Protein AF-A0A843GNS8-F1 (afdb_monomer_lite)

Foldseek 3Di:
DQFWKKKWWWKDFPNDIDIDIDIGSDDPVVVVVVVVVCCCVVQPPGPMDGPDMDIGGPVRVVVVVVVVVD

Secondary structure (DSSP, 8-state):
-PPPEEEEEEEEETTEEEEEEEEES--HHHHHHHHHHHHHHHHTTS-EEEEEEEEE-HHHHHHHHHHHT-

pLDDT: mean 76.95, std 10.65, range [39.62, 86.94]

Sequence (70 aa):
MISKFIHTLRFKCNGIVYETTIEDDTDAERWKENIKRVKAKIFGPVNIDVLSSETFTRDEYDSYRNKIKS

Structure (mmCIF, N/CA/C/O backbone):
data_AF-A0A843GNS8-F1
#
_entry.id   AF-A0A843GNS8-F1
#
loop_
_atom_site.group_PDB
_atom_site.id
_atom_site.type_symbol
_atom_site.label_atom_id
_atom_site.label_alt_id
_atom_site.label_comp_id
_atom_site.label_asym_id
_atom_site.label_entity_id
_atom_site.label_seq_id
_atom_site.pdbx_PDB_ins_code
_atom_site.Cartn_x
_atom_site.Cartn_y
_atom_site.Cartn_z
_atom_site.occupancy
_atom_site.B_iso_or_equiv
_atom_site.auth_seq_id
_atom_site.auth_comp_id
_atom_site.auth_asym_id
_atom_site.auth_atom_id
_atom_site.pdbx_PDB_model_num
ATOM 1 N N . MET A 1 1 ? 14.076 14.418 -16.585 1.00 46.94 1 MET A N 1
ATOM 2 C CA . MET A 1 1 ? 12.894 13.539 -16.696 1.00 46.94 1 MET A CA 1
ATOM 3 C C . MET A 1 1 ? 12.537 13.146 -15.280 1.00 46.94 1 MET A C 1
ATOM 5 O O . MET A 1 1 ? 13.419 12.641 -14.601 1.00 46.94 1 MET A O 1
ATOM 9 N N . ILE A 1 2 ? 11.344 13.486 -14.800 1.00 52.22 2 ILE A N 1
ATOM 10 C CA . ILE A 1 2 ? 10.894 13.033 -13.482 1.00 52.22 2 ILE A CA 1
ATOM 11 C C . ILE A 1 2 ? 10.130 11.730 -13.740 1.00 52.22 2 ILE A C 1
ATOM 13 O O . ILE A 1 2 ? 9.210 11.719 -14.560 1.00 52.22 2 ILE A O 1
ATOM 17 N N . SER A 1 3 ? 10.614 10.620 -13.181 1.00 63.06 3 SER A N 1
ATOM 18 C CA . SER A 1 3 ? 9.931 9.330 -13.278 1.00 63.06 3 SER A CA 1
ATOM 19 C C . SER A 1 3 ? 8.750 9.341 -12.320 1.00 63.06 3 SER A C 1
ATOM 21 O O . SER A 1 3 ? 8.948 9.438 -11.112 1.00 63.06 3 SER A O 1
ATOM 23 N N . LYS A 1 4 ? 7.542 9.212 -12.870 1.00 74.69 4 LYS A N 1
ATOM 24 C CA . LYS A 1 4 ? 6.321 9.047 -12.084 1.00 74.69 4 LYS A CA 1
ATOM 25 C C . LYS A 1 4 ? 6.251 7.627 -11.527 1.00 74.69 4 LYS A C 1
ATOM 27 O O . LYS A 1 4 ? 6.414 6.662 -12.279 1.00 74.69 4 LYS A O 1
ATOM 32 N N . PHE A 1 5 ? 5.974 7.503 -10.238 1.00 83.75 5 PHE A N 1
ATOM 33 C CA . PHE A 1 5 ? 5.712 6.248 -9.547 1.00 83.75 5 PHE A CA 1
ATOM 34 C C . PHE A 1 5 ? 4.213 6.052 -9.347 1.00 83.75 5 PHE A C 1
ATOM 36 O O . PHE A 1 5 ? 3.445 7.007 -9.254 1.00 83.75 5 PHE A O 1
ATOM 43 N N . ILE A 1 6 ? 3.785 4.793 -9.282 1.00 86.38 6 ILE A N 1
ATOM 44 C CA . ILE A 1 6 ? 2.403 4.429 -8.988 1.00 86.38 6 ILE A CA 1
ATOM 45 C C . ILE A 1 6 ? 2.353 3.837 -7.587 1.00 86.38 6 ILE A C 1
ATOM 47 O O . ILE A 1 6 ? 2.873 2.757 -7.315 1.00 86.38 6 ILE A O 1
ATOM 51 N N . HIS A 1 7 ? 1.681 4.540 -6.694 1.00 86.81 7 HIS A N 1
ATOM 52 C CA . HIS A 1 7 ? 1.474 4.129 -5.322 1.00 86.81 7 HIS A CA 1
ATOM 53 C C . HIS A 1 7 ? 0.082 3.548 -5.150 1.00 86.81 7 HIS A C 1
ATOM 55 O O . HIS A 1 7 ? -0.909 4.182 -5.499 1.00 86.81 7 HIS A O 1
ATOM 61 N N . THR A 1 8 ? -0.013 2.363 -4.559 1.00 85.38 8 THR A N 1
ATOM 62 C CA . THR A 1 8 ? -1.297 1.766 -4.182 1.00 85.38 8 THR A CA 1
ATOM 63 C C . THR A 1 8 ? -1.362 1.649 -2.667 1.00 85.38 8 THR A C 1
ATOM 65 O O . THR A 1 8 ? -0.467 1.086 -2.036 1.00 85.38 8 THR A O 1
ATOM 68 N N . LEU A 1 9 ? -2.416 2.205 -2.071 1.00 86.25 9 LEU A N 1
ATOM 69 C CA . LEU A 1 9 ? -2.657 2.183 -0.632 1.00 86.25 9 LEU A CA 1
ATOM 70 C C . LEU A 1 9 ? -3.935 1.405 -0.336 1.00 86.25 9 LEU A C 1
ATOM 72 O O . LEU A 1 9 ? -5.013 1.768 -0.813 1.00 86.25 9 LEU A O 1
ATOM 76 N N . ARG A 1 10 ? -3.818 0.384 0.514 1.00 86.94 10 ARG A N 1
ATOM 77 C CA . ARG A 1 10 ? -4.949 -0.391 1.029 1.00 86.94 10 ARG A CA 1
ATOM 78 C C . ARG A 1 10 ? -5.143 -0.108 2.506 1.00 86.94 10 ARG A C 1
ATOM 80 O O . ARG A 1 10 ? -4.217 -0.236 3.309 1.00 86.94 10 ARG A O 1
ATOM 87 N N . PHE A 1 11 ? -6.363 0.245 2.881 1.00 85.81 11 PHE A N 1
ATOM 88 C CA . PHE A 1 11 ? -6.705 0.582 4.257 1.00 85.81 11 PHE A CA 1
ATOM 89 C C . PHE A 1 11 ? -8.077 0.034 4.638 1.00 85.81 11 PHE A C 1
ATOM 91 O O . PHE A 1 11 ? -8.955 -0.135 3.794 1.00 85.81 11 PHE A O 1
ATOM 98 N N . LYS A 1 12 ? -8.259 -0.265 5.924 1.00 84.69 12 LYS A N 1
ATOM 99 C CA . LYS A 1 12 ? -9.521 -0.744 6.485 1.00 84.69 12 LYS A CA 1
ATOM 100 C C . LYS A 1 12 ? -10.159 0.354 7.321 1.00 84.69 12 LYS A C 1
ATOM 102 O O . LYS A 1 12 ? -9.531 0.870 8.240 1.00 84.69 12 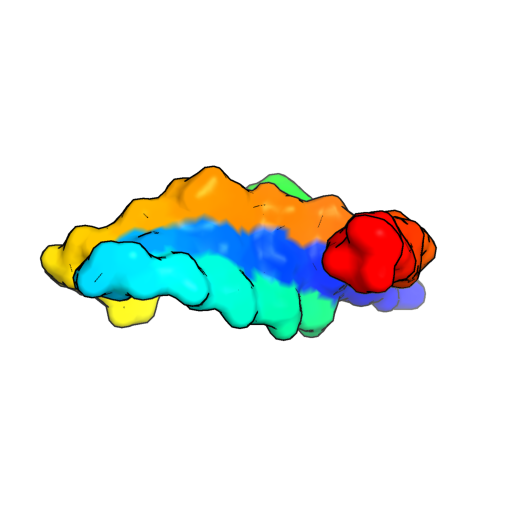LYS A O 1
ATOM 107 N N . CYS A 1 13 ? -11.413 0.670 7.025 1.00 83.56 13 CYS A N 1
ATOM 108 C CA . CYS A 1 13 ? -12.225 1.610 7.790 1.00 83.56 13 CYS A CA 1
ATOM 109 C C . CYS A 1 13 ? -13.571 0.953 8.114 1.00 83.56 13 CYS A C 1
ATOM 111 O O . CYS A 1 13 ? -14.238 0.447 7.214 1.00 83.56 13 CYS A O 1
ATOM 113 N N . ASN A 1 14 ? -13.959 0.913 9.395 1.00 83.75 14 ASN A N 1
ATOM 114 C CA . ASN A 1 14 ? -15.239 0.346 9.856 1.00 83.75 14 ASN A CA 1
ATOM 115 C C . ASN A 1 14 ? -15.542 -1.074 9.335 1.00 83.75 14 ASN A C 1
ATOM 117 O O . ASN A 1 14 ? -16.683 -1.411 9.038 1.00 83.75 14 ASN A O 1
ATOM 121 N N . GLY A 1 15 ? -14.516 -1.917 9.189 1.00 81.94 15 GLY A N 1
ATOM 122 C CA . GLY A 1 15 ? -14.688 -3.279 8.672 1.00 81.94 15 GLY A CA 1
ATOM 123 C C . GLY A 1 15 ? -14.551 -3.422 7.153 1.00 81.94 15 GLY A C 1
ATOM 124 O O . GLY A 1 15 ? -14.306 -4.535 6.697 1.00 81.94 15 GLY A O 1
ATOM 125 N N . ILE A 1 16 ? -14.620 -2.327 6.390 1.00 86.38 16 ILE A N 1
ATOM 126 C CA . ILE A 1 16 ? -14.563 -2.316 4.922 1.00 86.38 16 ILE A CA 1
ATOM 127 C C . ILE A 1 16 ? -13.137 -2.009 4.459 1.00 86.38 16 ILE A C 1
ATOM 129 O O . ILE A 1 16 ? -12.473 -1.124 5.002 1.00 86.38 16 ILE A O 1
ATOM 133 N N . VAL A 1 17 ? -12.663 -2.753 3.458 1.00 86.94 17 VAL A N 1
ATOM 134 C CA . VAL A 1 17 ? -11.354 -2.535 2.834 1.00 86.94 17 VAL A CA 1
ATOM 135 C C . VAL A 1 17 ? -11.512 -1.610 1.637 1.00 86.94 17 VAL A C 1
ATOM 137 O O . VAL A 1 17 ? -12.309 -1.877 0.742 1.00 86.94 17 VAL A O 1
ATOM 140 N N . TYR A 1 18 ? -10.716 -0.550 1.623 1.00 84.25 18 TYR A N 1
ATOM 141 C CA . TYR A 1 18 ? -10.605 0.398 0.528 1.00 84.25 18 TYR A CA 1
ATOM 142 C C . TYR A 1 18 ? -9.215 0.295 -0.091 1.00 84.25 18 TYR A C 1
ATOM 144 O O . TYR A 1 18 ? -8.224 0.055 0.604 1.00 84.25 18 TYR A O 1
ATOM 152 N N . GLU A 1 19 ? -9.152 0.501 -1.400 1.00 86.75 19 GLU A N 1
ATOM 153 C CA . GLU A 1 19 ? -7.915 0.599 -2.163 1.00 86.75 19 GLU A CA 1
ATOM 154 C C . GLU A 1 19 ? -7.953 1.884 -2.984 1.00 86.75 19 GLU A C 1
ATOM 156 O O . GLU A 1 19 ? -8.974 2.216 -3.588 1.00 86.75 19 GLU A O 1
ATOM 161 N N . THR A 1 20 ? -6.850 2.624 -2.975 1.00 82.56 20 THR A N 1
ATOM 162 C CA . THR A 1 20 ? -6.673 3.802 -3.821 1.00 82.56 20 THR A CA 1
ATOM 163 C C . THR A 1 20 ? -5.306 3.760 -4.489 1.00 82.56 20 THR A C 1
ATOM 165 O O . THR A 1 20 ? -4.326 3.332 -3.874 1.00 82.56 20 THR A O 1
ATOM 168 N N . THR A 1 21 ? -5.245 4.202 -5.743 1.00 85.06 21 THR A N 1
ATOM 169 C CA . THR A 1 21 ? -4.019 4.271 -6.541 1.00 85.06 21 THR A CA 1
ATOM 170 C C . THR A 1 21 ? -3.732 5.728 -6.889 1.00 85.06 21 THR A C 1
ATOM 172 O O . THR A 1 21 ? -4.611 6.437 -7.376 1.00 85.06 21 THR A O 1
ATOM 175 N N . ILE A 1 22 ? -2.505 6.177 -6.634 1.00 83.25 22 ILE A N 1
ATOM 176 C CA . ILE A 1 22 ? -2.035 7.549 -6.827 1.00 83.25 22 ILE A CA 1
ATOM 177 C C . ILE A 1 22 ? -0.752 7.490 -7.653 1.00 83.25 22 ILE A C 1
ATOM 179 O O . ILE A 1 22 ? 0.180 6.783 -7.287 1.00 83.25 22 ILE A O 1
ATOM 183 N N . GLU A 1 23 ? -0.704 8.218 -8.764 1.00 84.38 23 GLU A N 1
ATOM 184 C CA . GLU A 1 23 ? 0.523 8.396 -9.542 1.00 84.38 23 GLU A CA 1
ATOM 185 C C . GLU A 1 23 ? 1.194 9.703 -9.109 1.00 84.38 23 GLU A C 1
ATOM 187 O O . GLU A 1 23 ? 0.595 10.769 -9.251 1.00 84.38 23 GLU A O 1
ATOM 192 N N . ASP A 1 24 ? 2.402 9.622 -8.557 1.00 80.19 24 ASP A N 1
ATOM 193 C CA . ASP A 1 24 ? 3.162 10.773 -8.063 1.00 80.19 24 ASP A CA 1
ATOM 194 C C . ASP A 1 24 ? 4.665 10.554 -8.277 1.00 80.19 24 ASP A C 1
ATOM 196 O O . ASP A 1 24 ? 5.130 9.433 -8.445 1.00 80.19 24 ASP A O 1
ATOM 200 N N . ASP A 1 25 ? 5.450 11.625 -8.272 1.00 80.31 25 ASP A N 1
ATOM 201 C CA . ASP A 1 25 ? 6.907 11.556 -8.425 1.00 80.31 25 ASP A CA 1
ATOM 202 C C . ASP A 1 25 ? 7.634 11.254 -7.095 1.00 80.31 25 ASP A C 1
ATOM 204 O O . ASP A 1 25 ? 8.855 11.407 -6.983 1.00 80.31 25 ASP A O 1
ATOM 208 N N . THR A 1 26 ? 6.898 10.869 -6.045 1.00 77.19 26 THR A N 1
ATOM 209 C CA . THR A 1 26 ? 7.480 10.500 -4.753 1.00 77.19 26 THR A CA 1
ATOM 210 C C . THR A 1 26 ? 8.047 9.084 -4.771 1.00 77.19 26 THR A C 1
A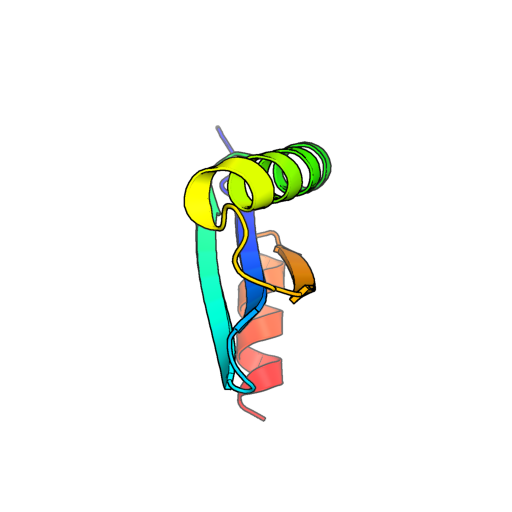TOM 212 O O . THR A 1 26 ? 7.420 8.135 -5.210 1.00 77.19 26 THR A O 1
ATOM 215 N N . ASP A 1 27 ? 9.258 8.917 -4.245 1.00 75.25 27 ASP A N 1
ATOM 216 C CA . ASP A 1 27 ? 9.858 7.591 -4.076 1.00 75.25 27 ASP A CA 1
ATOM 217 C C . ASP A 1 27 ? 9.179 6.807 -2.928 1.00 75.25 27 ASP A C 1
ATOM 219 O O . ASP A 1 27 ? 8.545 7.394 -2.043 1.00 75.25 27 ASP A O 1
ATOM 223 N N . ALA A 1 28 ? 9.337 5.481 -2.897 1.00 77.31 28 ALA A N 1
ATOM 224 C CA . ALA A 1 28 ? 8.710 4.581 -1.929 1.00 77.31 28 ALA A CA 1
ATOM 225 C C . ALA A 1 28 ? 9.002 4.947 -0.459 1.00 77.31 28 ALA A C 1
ATOM 227 O O . ALA A 1 28 ? 8.120 4.828 0.399 1.00 77.31 28 ALA A O 1
ATOM 228 N N . GLU A 1 29 ? 10.218 5.401 -0.138 1.00 81.50 29 GLU A N 1
ATOM 229 C CA . GLU A 1 29 ? 10.573 5.807 1.233 1.00 81.50 29 GLU A CA 1
ATOM 230 C C . GLU A 1 29 ? 9.798 7.052 1.677 1.00 81.50 29 GLU A C 1
ATOM 232 O O . GLU A 1 29 ? 9.192 7.090 2.753 1.00 81.50 29 GLU A O 1
ATOM 237 N N . ARG A 1 30 ? 9.751 8.056 0.800 1.00 80.25 30 ARG A N 1
ATOM 238 C CA . ARG A 1 30 ? 9.063 9.326 1.040 1.00 80.25 30 ARG A CA 1
ATOM 239 C C . ARG A 1 30 ? 7.547 9.142 1.052 1.00 80.25 30 ARG A C 1
ATOM 241 O O . ARG A 1 30 ? 6.854 9.777 1.845 1.00 80.25 30 ARG A O 1
ATOM 248 N N . TRP A 1 31 ? 7.042 8.219 0.237 1.00 84.69 31 TRP A N 1
ATOM 249 C CA . TRP A 1 31 ? 5.651 7.788 0.234 1.00 84.69 31 TRP A CA 1
ATOM 250 C C . TRP A 1 31 ? 5.232 7.167 1.574 1.00 84.69 31 TRP A C 1
ATOM 252 O O . TRP A 1 31 ? 4.211 7.558 2.140 1.00 84.69 31 TRP A O 1
ATOM 262 N N . LYS A 1 32 ? 6.049 6.277 2.158 1.00 80.62 32 LYS A N 1
ATOM 263 C CA . LYS A 1 32 ? 5.791 5.698 3.493 1.00 80.62 32 LYS A CA 1
ATOM 264 C C . LYS A 1 32 ? 5.719 6.768 4.584 1.00 80.62 32 LYS A C 1
ATOM 266 O O . LYS A 1 32 ? 4.840 6.710 5.447 1.00 80.62 32 LYS A O 1
ATOM 271 N N . GLU A 1 33 ? 6.617 7.750 4.554 1.00 83.19 33 GLU A N 1
ATOM 272 C CA . GLU A 1 33 ? 6.557 8.895 5.469 1.00 83.19 33 GLU A CA 1
ATOM 273 C C . GLU A 1 33 ? 5.298 9.743 5.252 1.00 83.19 33 GLU A C 1
ATOM 275 O O . GLU A 1 33 ? 4.633 10.136 6.217 1.00 83.19 33 GLU A O 1
ATOM 280 N N . ASN A 1 34 ? 4.921 9.976 3.993 1.00 79.38 34 ASN A N 1
ATOM 281 C CA . ASN A 1 34 ? 3.695 10.686 3.654 1.00 79.38 34 ASN A CA 1
ATOM 282 C C . ASN A 1 34 ? 2.452 9.941 4.136 1.00 79.38 34 ASN A C 1
ATOM 284 O O . ASN A 1 34 ? 1.595 10.581 4.730 1.00 79.38 34 ASN A O 1
ATOM 288 N N . ILE A 1 35 ? 2.356 8.616 3.993 1.00 79.62 35 ILE A N 1
ATOM 289 C CA . ILE A 1 35 ? 1.219 7.842 4.517 1.00 79.62 35 ILE A CA 1
ATOM 290 C C . ILE A 1 35 ? 1.103 7.990 6.031 1.00 79.62 35 ILE A C 1
ATOM 292 O 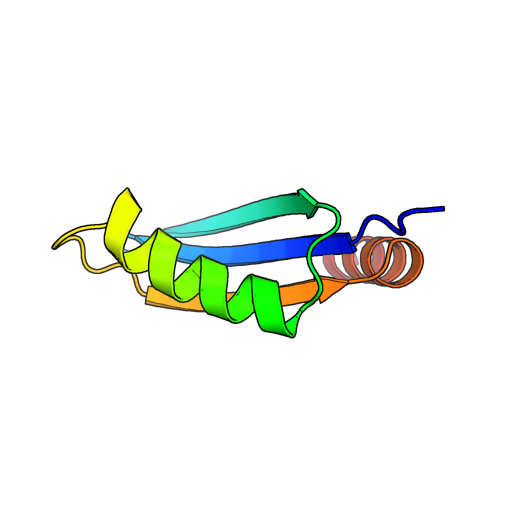O . ILE A 1 35 ? -0.004 8.162 6.537 1.00 79.62 35 ILE A O 1
ATOM 296 N N . LYS A 1 36 ? 2.219 7.985 6.771 1.00 76.06 36 LYS A N 1
ATOM 297 C CA . LYS A 1 36 ? 2.189 8.243 8.222 1.00 76.06 36 LYS A CA 1
ATOM 298 C C . LYS A 1 36 ? 1.608 9.628 8.529 1.00 76.06 36 LYS A C 1
ATOM 300 O O . LYS A 1 36 ? 0.770 9.759 9.421 1.00 76.06 36 LYS A O 1
ATOM 305 N N . ARG A 1 37 ? 2.000 10.654 7.765 1.00 75.31 37 ARG A N 1
ATOM 306 C CA . ARG A 1 37 ? 1.481 12.028 7.912 1.00 75.31 37 ARG A CA 1
ATOM 307 C C . ARG A 1 37 ? 0.020 12.155 7.479 1.00 75.31 37 ARG A C 1
ATOM 309 O O . ARG A 1 37 ? -0.753 12.837 8.143 1.00 75.31 37 ARG A O 1
ATOM 316 N N . VAL A 1 38 ? -0.369 11.491 6.395 1.00 70.94 38 VAL A N 1
ATOM 317 C CA . VAL A 1 38 ? -1.734 11.438 5.858 1.00 70.94 38 VAL A CA 1
ATOM 318 C C . VAL A 1 38 ? -2.654 10.699 6.822 1.00 70.94 38 VAL A C 1
ATOM 320 O O . VAL A 1 38 ? -3.756 11.175 7.073 1.00 70.94 38 VAL A O 1
ATO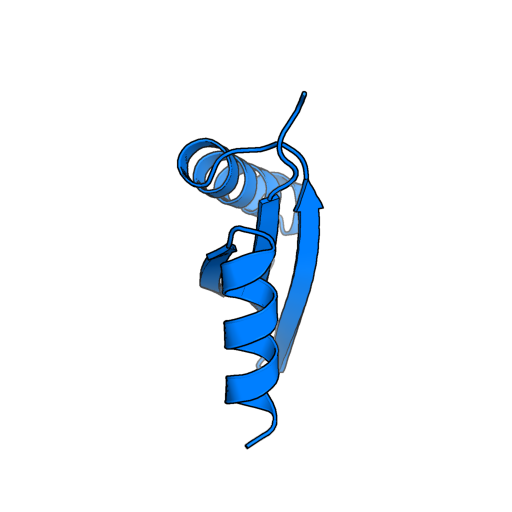M 323 N N . LYS A 1 39 ? -2.184 9.614 7.452 1.00 69.00 39 LYS A N 1
ATOM 324 C CA . LYS A 1 39 ? -2.899 8.930 8.534 1.00 69.00 39 LYS A CA 1
ATOM 325 C C . LYS A 1 39 ? -3.229 9.894 9.670 1.00 69.00 39 LYS A C 1
ATOM 327 O O . LYS A 1 39 ? -4.374 9.952 10.101 1.00 69.00 39 LYS A O 1
ATOM 332 N N . ALA A 1 40 ? -2.257 10.703 10.090 1.00 67.56 40 ALA A N 1
ATOM 333 C CA . ALA A 1 40 ? -2.470 11.710 11.125 1.00 67.56 40 ALA A CA 1
ATOM 334 C C . ALA A 1 40 ? -3.395 12.862 10.674 1.00 67.56 40 ALA A C 1
ATOM 336 O O . ALA A 1 40 ? -4.197 13.341 11.471 1.00 67.56 40 ALA A O 1
ATOM 337 N N . LYS A 1 41 ? -3.302 13.307 9.410 1.00 62.91 41 LYS A N 1
ATOM 338 C CA . LYS A 1 41 ? -4.057 14.462 8.885 1.00 62.91 41 LYS A CA 1
ATOM 339 C C . LYS A 1 41 ? -5.489 14.152 8.451 1.00 62.91 41 LYS A C 1
ATOM 341 O O . LYS A 1 41 ? -6.379 14.932 8.761 1.00 62.91 41 LYS A O 1
ATOM 346 N N . ILE A 1 42 ? -5.701 13.085 7.683 1.00 60.75 42 ILE A N 1
ATOM 347 C CA . ILE A 1 42 ? -7.011 12.755 7.097 1.00 60.75 42 ILE A CA 1
ATOM 348 C C . ILE A 1 42 ? -7.862 11.978 8.096 1.00 60.75 42 ILE A C 1
ATOM 350 O O . ILE A 1 42 ? -9.073 12.171 8.149 1.00 60.75 42 ILE A O 1
ATOM 354 N N . PHE A 1 43 ? -7.242 11.108 8.895 1.00 61.19 43 PHE A N 1
ATOM 355 C CA . PHE A 1 43 ? -7.994 10.112 9.649 1.00 61.19 43 PHE A CA 1
ATOM 356 C C . PHE A 1 43 ? -8.120 10.394 11.146 1.00 61.19 43 PHE A C 1
ATOM 358 O O . PHE A 1 43 ? -8.931 9.735 11.777 1.00 61.19 43 PHE A O 1
ATOM 365 N N . GLY A 1 44 ? -7.455 11.410 11.713 1.00 62.81 44 GLY A N 1
ATOM 366 C CA . GLY A 1 44 ? -7.722 11.881 13.084 1.00 62.81 44 GLY A CA 1
ATOM 367 C C . GLY A 1 44 ? -7.897 10.737 14.113 1.00 62.81 44 GLY A C 1
ATOM 368 O O . GLY A 1 44 ? -7.120 9.785 14.080 1.00 62.81 44 GLY A O 1
ATOM 369 N N . PRO A 1 45 ? -8.906 10.774 15.009 1.00 59.56 45 PRO A N 1
ATOM 370 C CA . PRO A 1 45 ? -9.198 9.680 15.946 1.00 59.56 45 PRO A CA 1
ATOM 371 C C . PRO A 1 45 ? -9.913 8.470 15.305 1.00 59.56 45 PRO A C 1
ATOM 373 O O . PRO A 1 45 ? -10.333 7.560 16.018 1.00 59.56 45 PRO A O 1
ATOM 376 N N . VAL A 1 46 ? -10.109 8.447 13.983 1.00 63.44 46 VAL A N 1
ATOM 377 C CA . VAL A 1 46 ? -10.755 7.329 13.285 1.00 63.44 46 VAL A CA 1
ATOM 378 C C . VAL A 1 46 ? -9.779 6.154 13.245 1.00 63.44 46 VAL A C 1
ATOM 380 O O . VAL A 1 46 ? -8.667 6.268 12.728 1.00 63.44 46 VAL A O 1
ATOM 383 N N . ASN A 1 47 ? -10.206 5.009 13.784 1.00 65.25 47 ASN A N 1
ATOM 384 C CA . ASN A 1 47 ? -9.460 3.750 13.736 1.00 65.25 47 ASN A CA 1
ATOM 385 C C . ASN A 1 47 ? -9.357 3.253 12.288 1.00 65.25 47 ASN A C 1
ATOM 387 O O . ASN A 1 47 ? -10.185 2.469 11.821 1.00 65.25 47 ASN A O 1
ATOM 391 N N . ILE A 1 48 ? -8.347 3.746 11.574 1.00 70.81 48 ILE A N 1
ATOM 392 C CA . ILE A 1 48 ? -7.976 3.267 10.248 1.00 70.81 48 ILE A CA 1
ATOM 393 C C . ILE A 1 48 ? -6.668 2.499 10.348 1.00 70.81 48 ILE A C 1
ATOM 395 O O . ILE A 1 48 ? -5.612 3.041 10.705 1.00 70.81 48 ILE A O 1
ATOM 399 N N . ASP A 1 49 ? -6.752 1.230 9.975 1.00 78.56 49 ASP A N 1
ATOM 400 C CA . ASP A 1 49 ? -5.607 0.349 9.823 1.00 78.56 49 ASP A CA 1
ATOM 401 C C . ASP A 1 49 ? -5.137 0.378 8.373 1.00 78.56 49 ASP A C 1
ATOM 403 O O . ASP A 1 49 ? -5.875 0.035 7.445 1.00 78.56 49 ASP A O 1
ATOM 407 N N . VAL A 1 50 ? -3.892 0.810 8.176 1.00 80.00 50 VAL A N 1
ATOM 408 C CA . VAL A 1 50 ? -3.212 0.672 6.887 1.00 80.00 50 VAL A CA 1
ATOM 409 C C . VAL A 1 50 ? -2.818 -0.792 6.765 1.00 80.00 50 VAL A C 1
ATOM 411 O O . VAL A 1 50 ? -2.024 -1.278 7.565 1.00 80.00 50 VAL A O 1
ATOM 414 N N . LEU A 1 51 ? -3.394 -1.487 5.788 1.00 82.50 51 LEU A N 1
ATOM 415 C CA . LEU A 1 51 ? -3.150 -2.912 5.576 1.00 82.50 51 LEU A CA 1
ATOM 416 C C . LEU A 1 51 ? -1.871 -3.123 4.769 1.00 82.50 51 LEU A C 1
ATOM 418 O O . LEU A 1 51 ? -1.026 -3.934 5.135 1.00 82.50 51 LEU A O 1
ATOM 422 N N . SER A 1 52 ? -1.726 -2.375 3.677 1.00 84.56 52 SER A N 1
ATOM 423 C CA . SER A 1 52 ? -0.532 -2.405 2.842 1.00 84.56 52 SER A CA 1
ATOM 424 C C . SER A 1 52 ? -0.363 -1.098 2.076 1.00 84.56 52 SER A C 1
ATOM 426 O O . SER A 1 52 ? -1.316 -0.366 1.803 1.00 84.56 52 SER A O 1
ATOM 428 N N . SER A 1 53 ? 0.887 -0.809 1.742 1.00 85.25 53 SER A N 1
ATOM 429 C CA . SER A 1 53 ? 1.270 0.270 0.846 1.00 85.25 53 SER A CA 1
ATOM 430 C C . SER A 1 53 ? 2.328 -0.277 -0.088 1.00 85.25 53 SER A C 1
ATOM 432 O O . SER A 1 53 ? 3.415 -0.637 0.363 1.00 85.25 53 SER A O 1
ATOM 434 N N . GLU A 1 54 ? 2.024 -0.281 -1.373 1.00 84.94 54 GLU A N 1
ATOM 435 C CA . GLU A 1 54 ? 2.932 -0.730 -2.417 1.00 84.94 54 GLU A CA 1
ATOM 436 C C . GLU A 1 54 ? 3.279 0.456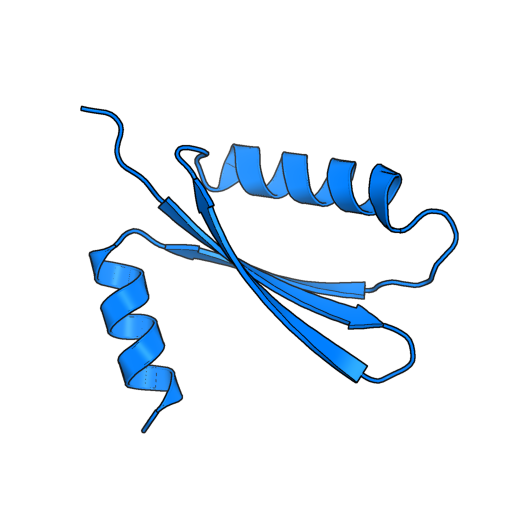 -3.317 1.00 84.94 54 GLU A C 1
ATOM 438 O O . GLU A 1 54 ? 2.486 1.379 -3.511 1.00 84.94 54 GLU A O 1
ATOM 443 N N . THR A 1 55 ? 4.512 0.482 -3.803 1.00 86.94 55 THR A N 1
ATOM 444 C CA . THR A 1 55 ? 4.997 1.487 -4.748 1.00 86.94 55 THR A CA 1
ATOM 445 C C . THR A 1 55 ? 5.598 0.736 -5.908 1.00 86.94 55 THR A C 1
ATOM 447 O O . THR A 1 55 ? 6.405 -0.165 -5.701 1.00 86.94 55 THR A O 1
ATOM 450 N N . PHE A 1 56 ? 5.163 1.100 -7.099 1.00 84.25 56 PHE A N 1
ATOM 451 C CA . PHE A 1 56 ? 5.514 0.434 -8.331 1.00 84.25 56 PHE A CA 1
ATOM 452 C C . PHE A 1 56 ? 6.074 1.462 -9.302 1.00 84.25 56 PHE A C 1
ATOM 454 O O . PHE A 1 56 ? 5.602 2.601 -9.378 1.00 84.25 56 PHE A O 1
ATOM 461 N N . THR A 1 57 ? 7.038 1.044 -10.105 1.00 84.88 57 THR A N 1
ATOM 462 C CA . THR A 1 57 ? 7.278 1.697 -11.392 1.00 84.88 57 THR A CA 1
ATOM 463 C C . THR A 1 57 ? 6.106 1.432 -12.347 1.00 84.88 57 THR A C 1
ATOM 465 O O . THR A 1 57 ? 5.257 0.570 -12.103 1.00 84.88 57 THR A O 1
ATOM 468 N N . ARG A 1 58 ? 6.038 2.176 -13.456 1.00 80.12 58 ARG A N 1
ATOM 469 C CA . ARG A 1 58 ? 4.990 2.002 -14.477 1.00 80.12 58 ARG A CA 1
ATOM 470 C C . ARG A 1 58 ? 4.913 0.549 -14.979 1.00 80.12 58 ARG A C 1
ATOM 472 O O . ARG A 1 58 ? 3.820 -0.009 -15.024 1.00 80.12 58 ARG A O 1
ATOM 479 N N . ASP A 1 59 ? 6.058 -0.058 -15.290 1.00 83.00 59 ASP A N 1
ATOM 480 C CA . ASP A 1 59 ? 6.165 -1.455 -15.731 1.00 83.00 59 ASP A CA 1
ATOM 481 C C . ASP A 1 59 ? 5.720 -2.454 -14.653 1.00 83.00 59 ASP A C 1
ATOM 483 O O . ASP A 1 59 ? 4.991 -3.409 -14.931 1.00 83.00 59 ASP A O 1
ATOM 487 N N . GLU A 1 60 ? 6.107 -2.223 -13.397 1.00 85.25 60 GLU A N 1
ATOM 488 C CA . GLU A 1 60 ? 5.701 -3.087 -12.286 1.00 85.25 60 GLU A CA 1
ATOM 489 C C . GLU A 1 60 ? 4.196 -3.014 -12.016 1.00 85.25 60 GLU A C 1
ATOM 491 O O . GLU A 1 60 ? 3.575 -4.043 -11.743 1.00 85.25 60 GLU A O 1
ATOM 496 N N . TYR A 1 61 ? 3.590 -1.829 -12.130 1.00 85.31 61 TYR A N 1
ATOM 497 C CA . TYR A 1 61 ? 2.151 -1.666 -11.933 1.00 85.31 61 TYR A CA 1
ATOM 498 C C . TYR A 1 61 ? 1.337 -2.346 -13.037 1.00 85.31 61 TYR A C 1
ATOM 500 O O . TYR A 1 61 ? 0.299 -2.945 -12.752 1.00 85.31 61 TYR A O 1
ATOM 508 N N . ASP A 1 62 ? 1.805 -2.292 -14.286 1.00 83.06 62 ASP A N 1
ATOM 509 C CA . ASP A 1 62 ? 1.155 -2.991 -15.400 1.00 83.06 62 ASP A CA 1
ATOM 510 C C . ASP A 1 62 ? 1.158 -4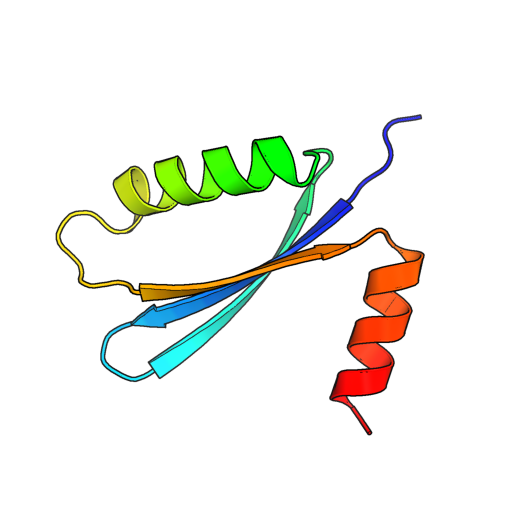.514 -15.168 1.00 83.06 62 ASP A C 1
ATOM 512 O O . ASP A 1 62 ? 0.126 -5.187 -15.274 1.00 83.06 62 ASP A O 1
ATOM 516 N N . SER A 1 63 ? 2.292 -5.045 -14.694 1.00 82.88 63 SER A N 1
ATOM 517 C CA . SER A 1 63 ? 2.419 -6.444 -14.270 1.00 82.88 63 SER A CA 1
ATOM 518 C C . SER A 1 63 ? 1.509 -6.784 -13.079 1.00 82.88 63 SER A C 1
ATOM 520 O O . SER A 1 63 ? 0.827 -7.812 -13.084 1.00 82.88 63 SER A O 1
ATOM 522 N N . TYR A 1 64 ? 1.431 -5.908 -12.072 1.00 82.94 64 TYR A N 1
ATOM 523 C CA . TYR A 1 64 ? 0.568 -6.067 -10.895 1.00 82.94 64 TYR A CA 1
ATOM 524 C C . TYR A 1 64 ? -0.922 -6.106 -11.263 1.00 82.94 64 TYR A C 1
ATOM 526 O O . TYR A 1 64 ? -1.650 -7.007 -10.842 1.00 82.94 64 TYR A O 1
ATOM 534 N N . ARG A 1 65 ? -1.378 -5.176 -12.111 1.00 77.31 65 ARG A N 1
ATOM 535 C CA . ARG A 1 65 ? -2.764 -5.119 -12.605 1.00 77.31 65 ARG A CA 1
ATOM 536 C C . ARG A 1 65 ? -3.155 -6.364 -13.387 1.00 77.31 65 ARG A C 1
ATOM 538 O O . ARG A 1 65 ? -4.281 -6.835 -13.229 1.00 77.31 65 ARG A O 1
ATOM 545 N N . ASN A 1 66 ? -2.244 -6.896 -14.197 1.00 75.88 66 ASN A N 1
ATOM 546 C CA . ASN A 1 66 ? -2.485 -8.140 -14.920 1.00 75.88 66 ASN A CA 1
ATOM 547 C C . ASN A 1 66 ? -2.581 -9.346 -13.977 1.00 75.88 66 ASN A C 1
ATOM 549 O O . ASN A 1 66 ? -3.437 -10.201 -14.188 1.00 75.88 66 ASN A O 1
ATOM 553 N N . LYS A 1 67 ? -1.791 -9.388 -12.895 1.00 67.06 67 LYS A N 1
ATOM 554 C CA . LYS A 1 67 ? -1.887 -10.454 -11.882 1.00 67.06 67 LYS A CA 1
ATOM 555 C C . LYS A 1 67 ? -3.190 -10.419 -11.080 1.00 67.06 67 LYS A C 1
ATOM 557 O O . LYS A 1 67 ? -3.705 -11.476 -10.751 1.00 67.06 67 LYS A O 1
ATOM 562 N N . ILE A 1 68 ? -3.740 -9.239 -10.779 1.00 61.81 68 ILE A N 1
ATOM 563 C CA . ILE A 1 68 ? -5.002 -9.115 -10.017 1.00 61.81 68 ILE A CA 1
ATOM 564 C C . ILE A 1 68 ? -6.234 -9.547 -10.831 1.00 61.81 68 ILE A C 1
ATOM 566 O O . ILE A 1 68 ? -7.264 -9.887 -10.252 1.00 61.81 68 ILE A O 1
ATOM 570 N N . LYS A 1 69 ? -6.156 -9.537 -12.167 1.00 53.47 69 LYS A N 1
ATOM 571 C CA . LYS A 1 69 ? -7.266 -9.924 -13.055 1.00 53.47 69 LYS A CA 1
ATOM 572 C C . LYS A 1 69 ? -7.295 -11.407 -13.454 1.00 53.47 69 LYS A C 1
ATOM 574 O O . LYS A 1 69 ? -8.219 -11.771 -14.182 1.00 53.47 69 LYS A O 1
ATOM 579 N N . SER A 1 70 ? -6.327 -12.226 -13.031 1.00 39.62 70 SER A N 1
ATOM 580 C CA . SER A 1 70 ? -6.225 -13.642 -13.418 1.00 39.62 70 SER A CA 1
ATOM 581 C C . SER A 1 70 ? -6.610 -14.612 -12.310 1.00 39.62 70 SER A C 1
ATOM 583 O O . SER A 1 70 ? -6.480 -14.255 -11.120 1.00 39.62 70 SER A O 1
#

Radius of gyration: 13.15 Å; chains: 1; bounding box: 28×28×33 Å